Protein AF-A0A1J5SMS3-F1 (afdb_monomer_lite)

Secondary structure (DSSP, 8-state):
-----GGGSPP-------HHHHHHHHHHHTHHHHT---------S-----TTS------HHHHHHHT-HHHHHHHHHHHHHHHHHHHHHHHHHHS-HHHHHHHH---TTHHHHHHHHSPPPHHHHHH--HHHHHHHHHHHHHHHHHHHHT-

Organism: NCBI:txid410659

Sequence (151 aa):
MIHVYAQSLPDVKVRNSNYRLDSIQNRKDYGKYFDFKKPGIRLSPNPGYNPGGVTVGLDLDELINMFRFKRNRSLEALQKRLIQQEQDKYIDHRYSKQFVRKITKLQSPELENFMRIYRPSYELCQMFNDLELGYYIEKCYDQYQLDKAGK

Foldseek 3Di:
DDDDDPVPDDDDDDDDDDLVVVLVVLCVVCVVLLVDDQLDADQDPDQPDDPDDDDRRGDVVSVVSNVVVVVSVVSPVVNVVSVVVSLVSLLCVLVPLVLLCVQLVDDPPVSVVLCVVLRDGSVCSVPDDSVRVSVSSNVSSVVVVVVVVVD

Structure (mmCIF, N/CA/C/O backbone):
data_AF-A0A1J5SMS3-F1
#
_entry.id   AF-A0A1J5SMS3-F1
#
loop_
_atom_site.group_PDB
_atom_site.id
_atom_site.type_symbol
_atom_site.label_atom_id
_atom_site.label_alt_id
_atom_site.label_comp_id
_atom_site.label_asym_id
_atom_site.label_entity_id
_atom_site.label_seq_id
_atom_site.pdbx_PDB_ins_code
_atom_site.Cartn_x
_atom_site.Cartn_y
_atom_site.Cartn_z
_atom_site.occupancy
_atom_site.B_iso_or_equiv
_atom_site.auth_seq_id
_atom_site.auth_comp_id
_atom_site.auth_asym_id
_atom_site.auth_atom_id
_atom_site.pdbx_PDB_model_num
ATOM 1 N N . MET A 1 1 ? -12.074 -19.248 -40.224 1.00 47.91 1 MET A N 1
ATOM 2 C CA . MET A 1 1 ? -12.435 -18.906 -38.831 1.00 47.91 1 MET A CA 1
ATOM 3 C C . MET A 1 1 ? -12.117 -20.100 -37.949 1.00 47.91 1 MET A C 1
ATOM 5 O O . MET A 1 1 ? -12.566 -21.194 -38.268 1.00 47.91 1 MET A O 1
ATOM 9 N N . ILE A 1 2 ? -11.301 -19.919 -36.910 1.00 65.56 2 ILE A N 1
ATOM 10 C CA . ILE A 1 2 ? -10.968 -20.985 -35.955 1.00 65.56 2 ILE A CA 1
ATOM 11 C C . ILE A 1 2 ? -12.130 -21.077 -34.962 1.00 65.56 2 ILE A C 1
ATOM 13 O O . ILE A 1 2 ? -12.387 -20.122 -34.234 1.00 65.56 2 ILE A O 1
ATOM 17 N N . HIS A 1 3 ? -12.852 -22.196 -34.969 1.00 73.44 3 HIS A N 1
ATOM 18 C CA . HIS A 1 3 ? -13.902 -22.479 -33.992 1.00 73.44 3 HIS A CA 1
ATOM 19 C C . HIS A 1 3 ? -13.237 -23.096 -32.761 1.00 73.44 3 HIS A C 1
ATOM 21 O O . HIS A 1 3 ? -12.760 -24.227 -32.816 1.00 73.44 3 HIS A O 1
ATOM 27 N N . VAL A 1 4 ? -13.156 -22.336 -31.669 1.00 76.31 4 VAL A N 1
ATOM 28 C CA . VAL A 1 4 ? -12.704 -22.858 -30.375 1.00 76.31 4 VAL A CA 1
ATOM 29 C C . VAL A 1 4 ? -13.943 -23.329 -29.626 1.00 76.31 4 VAL A C 1
ATOM 31 O O . VAL A 1 4 ? -14.809 -22.527 -29.283 1.00 76.31 4 VAL A O 1
ATOM 34 N N . TYR A 1 5 ? -14.053 -24.637 -29.408 1.00 80.25 5 TYR A N 1
ATOM 35 C CA . TYR A 1 5 ? -15.145 -25.208 -28.631 1.00 80.25 5 TYR 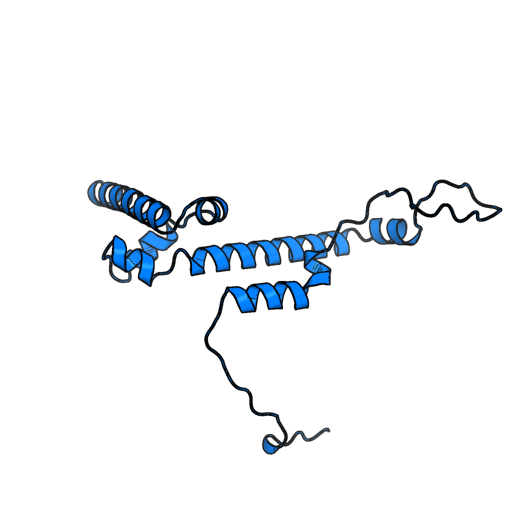A CA 1
ATOM 36 C C . TYR A 1 5 ? -14.904 -24.920 -27.148 1.00 80.25 5 TYR A C 1
ATOM 38 O O . TYR A 1 5 ? -13.831 -25.203 -26.626 1.00 80.25 5 TYR A O 1
ATOM 46 N N . ALA A 1 6 ? -15.902 -24.390 -26.438 1.00 71.75 6 ALA A N 1
ATOM 47 C CA . ALA A 1 6 ? -15.771 -24.083 -25.009 1.00 71.75 6 ALA A CA 1
ATOM 48 C C . ALA A 1 6 ? -15.367 -25.313 -24.166 1.00 71.75 6 ALA A C 1
ATOM 50 O O . ALA A 1 6 ? -14.694 -25.171 -23.154 1.00 71.75 6 ALA A O 1
ATOM 51 N N . GLN A 1 7 ? -15.720 -26.518 -24.627 1.00 77.56 7 GLN A N 1
ATOM 52 C CA . GLN A 1 7 ? -15.385 -27.794 -23.986 1.00 77.56 7 GLN A CA 1
ATOM 53 C C . GLN A 1 7 ? -13.911 -28.212 -24.140 1.00 77.56 7 GLN A C 1
ATOM 55 O O . GLN A 1 7 ? -13.470 -29.117 -23.441 1.00 77.56 7 GLN A O 1
ATOM 60 N N . SER A 1 8 ? -13.146 -27.586 -25.043 1.00 81.62 8 SER A N 1
ATOM 61 C CA . SER A 1 8 ? -11.715 -27.869 -25.229 1.00 81.62 8 SER A CA 1
ATOM 62 C C . SER A 1 8 ? -10.805 -26.902 -24.467 1.00 81.62 8 SER A C 1
ATOM 64 O O . SER A 1 8 ? -9.585 -26.967 -24.618 1.00 81.62 8 SER A O 1
ATOM 66 N N . LEU A 1 9 ? -11.372 -25.960 -23.709 1.00 83.50 9 LEU A N 1
ATOM 67 C CA . LEU A 1 9 ? -10.598 -25.041 -22.884 1.00 83.50 9 LEU A CA 1
ATOM 68 C C . LEU A 1 9 ? -10.216 -25.730 -21.565 1.00 83.50 9 LEU A C 1
ATOM 70 O O . LEU A 1 9 ? -11.043 -26.430 -20.984 1.00 83.50 9 LEU A O 1
ATOM 74 N N . PRO A 1 10 ? -8.978 -25.550 -21.077 1.00 85.19 10 PRO A N 1
ATOM 75 C CA . PRO A 1 10 ? -8.568 -26.109 -19.797 1.00 85.19 10 PRO A CA 1
ATOM 76 C C . PRO A 1 10 ? -9.340 -25.461 -18.640 1.00 85.19 10 PRO A C 1
ATOM 78 O O . PRO A 1 10 ? -9.589 -24.253 -18.649 1.00 85.19 10 PRO A O 1
ATOM 81 N N . ASP A 1 11 ? -9.657 -26.252 -17.613 1.00 84.81 11 ASP A N 1
ATOM 82 C CA . ASP A 1 11 ? -10.306 -25.755 -16.399 1.00 84.81 11 ASP A CA 1
ATOM 83 C C . ASP A 1 11 ? -9.442 -24.703 -15.690 1.00 84.81 11 ASP A C 1
ATOM 85 O O . ASP A 1 11 ? -8.278 -24.936 -15.346 1.00 84.81 11 ASP A O 1
ATOM 89 N N . VAL A 1 12 ? -10.041 -23.546 -15.402 1.00 83.50 12 VAL A N 1
ATOM 90 C CA . VAL A 1 12 ? -9.398 -22.463 -14.651 1.00 83.50 12 VAL A CA 1
ATOM 91 C C . VAL A 1 12 ? -9.767 -22.586 -13.175 1.00 83.50 12 VAL A C 1
ATOM 93 O O . VAL A 1 12 ? -10.909 -22.359 -12.782 1.00 83.50 12 VAL A O 1
ATOM 96 N N . LYS A 1 13 ? -8.788 -22.918 -12.328 1.00 84.50 13 LYS A N 1
ATOM 97 C CA . LYS A 1 13 ? -8.963 -22.948 -10.868 1.00 84.50 13 LYS A CA 1
ATOM 98 C C . LYS A 1 13 ? -8.531 -21.621 -10.252 1.00 84.50 13 LYS A C 1
ATOM 100 O O . LYS A 1 13 ? -7.349 -21.282 -10.271 1.00 84.50 13 LYS A O 1
ATOM 105 N N . VAL A 1 14 ? -9.476 -20.895 -9.658 1.00 83.12 14 VAL A N 1
ATOM 106 C CA . VAL A 1 14 ? -9.195 -19.667 -8.899 1.00 83.12 14 VAL A CA 1
ATOM 107 C C . VAL A 1 14 ? -8.686 -20.038 -7.503 1.00 83.12 14 VAL A C 1
ATOM 109 O O . VAL A 1 14 ? -9.271 -20.884 -6.827 1.00 83.12 14 VAL A O 1
ATOM 112 N N . ARG A 1 15 ? -7.578 -19.429 -7.068 1.00 81.88 15 ARG A N 1
ATOM 113 C CA . ARG A 1 15 ? -6.986 -19.627 -5.732 1.00 81.88 15 ARG A CA 1
ATOM 114 C C . ARG A 1 15 ? -7.160 -18.360 -4.893 1.00 81.88 15 ARG A C 1
ATOM 116 O O . ARG A 1 15 ? -7.375 -17.283 -5.439 1.00 81.88 15 ARG A O 1
ATOM 123 N N . ASN A 1 16 ? -7.062 -18.493 -3.569 1.00 84.25 16 ASN A N 1
ATOM 124 C CA . ASN A 1 16 ? -7.108 -17.340 -2.669 1.00 84.25 16 ASN A CA 1
ATOM 125 C C . ASN A 1 16 ? -5.896 -16.419 -2.903 1.00 84.25 16 ASN A C 1
ATOM 127 O O . ASN A 1 16 ? -4.799 -16.909 -3.17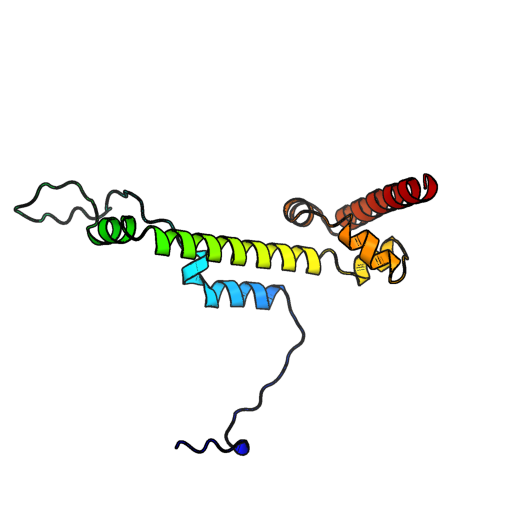8 1.00 84.25 16 ASN A O 1
ATOM 131 N N . SER A 1 17 ? -6.090 -15.106 -2.772 1.00 79.81 17 SER A N 1
ATOM 132 C CA . SER A 1 17 ? -5.041 -14.112 -3.013 1.00 79.81 17 SER A CA 1
ATOM 133 C C . SER A 1 17 ? -3.916 -14.258 -1.989 1.00 79.81 17 SER A C 1
ATOM 135 O O . SER A 1 17 ? -4.163 -14.170 -0.783 1.00 79.81 17 SER A O 1
ATOM 137 N N . ASN A 1 18 ? -2.681 -14.450 -2.450 1.00 89.81 18 ASN A N 1
ATOM 138 C CA . ASN A 1 18 ? -1.506 -14.478 -1.588 1.00 89.81 18 ASN A CA 1
ATOM 139 C C . ASN A 1 18 ? -0.515 -13.425 -2.069 1.00 89.81 18 ASN A C 1
ATOM 141 O O . ASN A 1 18 ? 0.216 -13.645 -3.032 1.00 89.81 18 ASN A O 1
ATOM 145 N N . TYR A 1 19 ? -0.454 -12.315 -1.329 1.00 88.38 19 TYR A N 1
ATOM 146 C CA . TYR A 1 19 ? 0.414 -11.181 -1.635 1.00 88.38 19 TYR A CA 1
ATOM 147 C C . TYR A 1 19 ? 1.858 -11.599 -1.959 1.00 88.38 19 TYR A C 1
ATOM 149 O O . TYR A 1 19 ? 2.431 -11.105 -2.925 1.00 88.38 19 TYR A O 1
ATOM 157 N N . ARG A 1 20 ? 2.440 -12.527 -1.183 1.00 91.06 20 ARG A N 1
ATOM 158 C CA . ARG A 1 20 ? 3.837 -12.953 -1.363 1.00 91.06 20 ARG A CA 1
ATOM 159 C C . ARG A 1 20 ? 4.053 -13.728 -2.657 1.00 91.06 20 ARG A C 1
ATOM 161 O O . ARG A 1 20 ? 5.060 -13.530 -3.325 1.00 91.06 20 ARG A O 1
ATOM 168 N N . LEU A 1 21 ? 3.142 -14.639 -2.993 1.00 92.62 21 LEU A N 1
ATOM 169 C CA . LEU A 1 21 ? 3.258 -15.415 -4.229 1.00 92.62 21 LEU A CA 1
ATOM 170 C C . LEU A 1 21 ? 3.022 -14.520 -5.444 1.00 92.62 21 LEU A C 1
ATOM 172 O O . LEU A 1 21 ? 3.786 -14.588 -6.405 1.00 92.62 21 LEU A O 1
ATOM 176 N N . ASP A 1 22 ? 2.031 -13.636 -5.357 1.00 90.88 22 ASP A N 1
ATOM 177 C CA . ASP A 1 22 ? 1.693 -12.704 -6.427 1.00 90.88 22 ASP A CA 1
ATOM 178 C C . ASP A 1 22 ? 2.827 -11.702 -6.675 1.00 90.88 22 ASP A C 1
ATOM 180 O O . ASP A 1 22 ? 3.130 -11.400 -7.828 1.00 90.88 22 ASP A O 1
ATOM 184 N N . SER A 1 23 ? 3.497 -11.208 -5.626 1.00 92.38 23 SER A N 1
ATOM 185 C CA . SER A 1 23 ? 4.638 -10.299 -5.784 1.00 92.38 23 SER A CA 1
ATOM 186 C C . SER A 1 23 ? 5.838 -10.997 -6.425 1.00 92.38 23 SER A C 1
ATOM 188 O O . SER A 1 23 ? 6.417 -10.464 -7.371 1.00 92.38 23 SER A O 1
ATOM 190 N N . ILE A 1 24 ? 6.168 -12.221 -5.992 1.00 94.06 24 ILE A N 1
ATOM 191 C CA . ILE A 1 24 ? 7.243 -13.025 -6.595 1.00 94.06 24 ILE A CA 1
ATOM 192 C C . ILE A 1 24 ? 6.937 -13.317 -8.067 1.00 94.06 24 ILE A C 1
ATOM 194 O O . ILE A 1 24 ? 7.822 -13.191 -8.914 1.00 94.06 24 ILE A O 1
ATOM 198 N N . GLN A 1 25 ? 5.700 -13.699 -8.382 1.00 93.44 25 GLN A N 1
ATOM 199 C CA . GLN A 1 25 ? 5.286 -13.980 -9.752 1.00 93.44 25 GLN A CA 1
ATOM 200 C C . GLN A 1 25 ? 5.364 -12.716 -10.618 1.00 93.44 25 GLN A C 1
ATOM 202 O O . GLN A 1 25 ? 5.976 -12.745 -11.680 1.00 93.44 25 GLN A O 1
ATOM 207 N N . ASN A 1 26 ? 4.878 -11.577 -10.116 1.00 93.69 26 ASN A N 1
ATOM 208 C CA . ASN A 1 26 ? 4.962 -10.284 -10.798 1.00 93.69 26 ASN A CA 1
ATOM 209 C C . ASN A 1 26 ? 6.417 -9.878 -11.089 1.00 93.69 26 ASN A C 1
ATOM 211 O O . ASN A 1 26 ? 6.740 -9.418 -12.183 1.00 93.69 26 ASN A O 1
ATOM 215 N N . ARG A 1 27 ? 7.325 -10.090 -10.131 1.00 93.88 27 ARG A N 1
ATOM 216 C CA . ARG A 1 27 ? 8.763 -9.842 -10.310 1.00 93.88 27 ARG A CA 1
ATOM 217 C C . ARG A 1 27 ? 9.374 -10.733 -11.396 1.00 93.88 27 ARG A C 1
ATOM 219 O O . ARG A 1 27 ? 10.218 -10.252 -12.144 1.00 93.88 27 ARG A O 1
ATOM 226 N N . LYS A 1 28 ? 8.934 -11.990 -11.518 1.00 94.44 28 LYS A N 1
ATOM 227 C CA . LYS A 1 28 ? 9.370 -12.909 -12.585 1.00 94.44 28 LYS A CA 1
ATOM 228 C C . LYS A 1 28 ? 8.811 -12.504 -13.949 1.00 94.44 28 LYS A C 1
ATOM 230 O O . LYS A 1 28 ? 9.578 -12.341 -14.893 1.00 94.44 28 LYS A O 1
ATOM 235 N N . ASP A 1 29 ? 7.502 -12.288 -14.036 1.00 92.88 29 ASP A N 1
ATOM 236 C CA . ASP A 1 29 ? 6.802 -12.000 -15.293 1.00 92.88 29 ASP A CA 1
ATOM 237 C C . ASP A 1 29 ? 7.254 -10.669 -15.905 1.00 92.88 29 ASP A C 1
ATOM 239 O O . ASP A 1 29 ? 7.457 -10.556 -17.115 1.00 92.88 29 ASP A O 1
ATOM 243 N N . TYR A 1 30 ? 7.481 -9.660 -15.059 1.00 91.69 30 TYR A N 1
ATOM 244 C CA . TYR A 1 30 ? 7.924 -8.331 -15.475 1.00 91.69 30 TYR A CA 1
ATOM 245 C C . TYR A 1 30 ? 9.414 -8.082 -15.214 1.00 91.69 30 TYR A C 1
ATOM 247 O O . TYR A 1 30 ? 9.832 -6.921 -15.202 1.00 91.69 30 TYR A O 1
ATOM 255 N N . GLY A 1 31 ? 10.230 -9.132 -15.051 1.00 91.81 31 GLY A N 1
ATOM 256 C CA . GLY A 1 31 ? 11.662 -9.018 -14.730 1.00 91.81 31 GLY A CA 1
ATOM 257 C C . GLY A 1 31 ? 12.409 -8.056 -15.657 1.00 91.81 31 GLY A C 1
ATOM 258 O O . GLY A 1 31 ? 13.105 -7.157 -15.202 1.00 91.81 31 GLY A O 1
ATOM 259 N N . LYS A 1 32 ? 12.117 -8.104 -16.965 1.00 88.69 32 LYS A N 1
ATOM 260 C CA . LYS A 1 32 ? 12.657 -7.168 -17.972 1.00 88.69 32 LYS A CA 1
ATOM 261 C C . LYS A 1 32 ? 12.461 -5.684 -17.624 1.00 88.69 32 LYS A C 1
ATOM 263 O O . LYS A 1 32 ? 13.291 -4.854 -17.988 1.00 88.69 32 LYS A O 1
ATOM 268 N N . TYR A 1 33 ? 11.337 -5.337 -17.006 1.00 89.62 33 TYR A N 1
ATOM 269 C CA . TYR A 1 33 ? 10.997 -3.961 -16.645 1.00 89.62 33 TYR A CA 1
ATOM 270 C C . TYR A 1 33 ? 11.488 -3.608 -15.243 1.00 89.62 33 TYR A C 1
ATOM 272 O O . TYR A 1 33 ? 11.910 -2.477 -15.019 1.00 89.62 33 TYR A O 1
ATOM 280 N N . PHE A 1 34 ? 11.466 -4.565 -14.315 1.00 88.75 34 PHE A N 1
ATOM 281 C CA . PHE A 1 34 ? 12.018 -4.383 -12.974 1.00 88.75 34 PHE A CA 1
ATOM 282 C C . PHE A 1 34 ? 13.534 -4.187 -12.999 1.00 88.75 34 PHE A C 1
ATOM 284 O O . PHE A 1 34 ? 14.030 -3.273 -12.345 1.00 88.75 34 PHE A O 1
ATOM 291 N N . ASP A 1 35 ? 14.239 -4.965 -13.815 1.00 87.38 35 ASP A N 1
ATOM 292 C CA . ASP A 1 35 ? 15.696 -4.917 -13.961 1.00 87.38 35 ASP A CA 1
ATOM 293 C C . ASP A 1 35 ? 16.152 -3.897 -15.011 1.00 87.38 35 ASP A C 1
ATOM 295 O O . ASP A 1 35 ? 17.339 -3.809 -15.337 1.00 87.38 35 ASP A O 1
ATOM 299 N N . PHE A 1 36 ? 15.219 -3.104 -15.551 1.00 86.62 36 PHE A N 1
ATOM 300 C CA . PHE A 1 36 ? 15.540 -2.067 -16.516 1.00 86.62 36 PHE A CA 1
ATOM 301 C C . PHE A 1 36 ? 16.517 -1.058 -15.902 1.00 86.62 36 PHE A C 1
ATOM 303 O O . PHE A 1 36 ? 16.230 -0.397 -14.901 1.00 86.62 36 PHE A O 1
ATOM 310 N N . LYS A 1 37 ? 17.677 -0.910 -16.540 1.00 80.44 37 LYS A N 1
ATOM 311 C CA . LYS A 1 37 ? 18.661 0.127 -16.239 1.00 80.44 37 LYS A CA 1
ATOM 312 C C . LYS A 1 37 ? 18.746 1.049 -17.440 1.00 80.44 37 LYS A C 1
ATOM 314 O O . LYS A 1 37 ? 18.766 0.589 -18.580 1.00 80.44 37 LYS A O 1
ATOM 319 N N . LYS A 1 38 ? 18.785 2.356 -17.180 1.00 75.38 38 LYS A N 1
ATOM 320 C CA . LYS A 1 38 ? 18.941 3.343 -18.249 1.00 75.38 38 LYS A CA 1
ATOM 321 C C . LYS A 1 38 ? 20.237 3.048 -19.014 1.00 75.38 38 LYS A C 1
ATOM 323 O O . LYS A 1 38 ? 21.260 2.851 -18.350 1.00 75.38 38 LYS A O 1
ATOM 328 N N . PRO A 1 39 ? 20.214 3.042 -20.360 1.00 70.75 39 PRO A N 1
ATOM 329 C CA . PRO A 1 39 ? 21.447 3.003 -21.128 1.00 70.75 39 PRO A CA 1
ATOM 330 C C . PRO A 1 39 ? 22.251 4.255 -20.769 1.00 70.75 39 PRO A C 1
ATOM 332 O O . PRO A 1 39 ? 21.720 5.367 -20.761 1.00 70.75 39 PRO A O 1
ATOM 335 N N . GLY A 1 40 ? 23.503 4.055 -20.389 1.00 67.19 40 GLY A N 1
ATOM 336 C CA . GLY A 1 40 ? 24.438 5.109 -20.023 1.00 67.19 40 GLY A CA 1
ATOM 337 C C . GLY A 1 40 ? 25.814 4.737 -20.542 1.00 67.19 40 GLY A C 1
ATOM 338 O O . GLY A 1 40 ? 26.027 3.600 -20.938 1.00 67.19 40 GLY A O 1
ATOM 339 N N . ILE A 1 41 ? 26.745 5.685 -20.538 1.00 61.44 41 ILE A N 1
ATOM 340 C CA . ILE A 1 41 ? 28.110 5.432 -21.001 1.00 61.44 41 ILE A CA 1
ATOM 341 C C . ILE A 1 41 ? 28.781 4.472 -20.010 1.00 61.44 41 ILE A C 1
ATOM 343 O O . ILE A 1 41 ? 29.164 4.874 -18.910 1.00 61.44 41 ILE A O 1
ATOM 347 N N . ARG A 1 42 ? 28.881 3.192 -20.371 1.00 59.50 42 ARG A N 1
ATOM 348 C CA . ARG A 1 42 ? 29.643 2.181 -19.634 1.00 59.50 42 ARG A CA 1
ATOM 349 C C . ARG A 1 42 ? 30.876 1.816 -20.450 1.00 59.50 42 ARG A C 1
ATOM 351 O O . ARG A 1 42 ? 30.796 1.651 -21.660 1.00 59.50 42 ARG A O 1
ATOM 358 N N . LEU A 1 43 ? 32.022 1.701 -19.783 1.00 56.53 43 LEU A N 1
ATOM 359 C CA . LEU A 1 43 ? 33.218 1.132 -20.397 1.00 56.53 43 LEU A CA 1
ATOM 360 C C . LEU A 1 43 ? 32.998 -0.381 -20.503 1.00 56.53 43 LEU A C 1
ATOM 362 O O . LEU A 1 43 ? 32.785 -1.040 -19.483 1.00 56.53 43 LEU A O 1
ATOM 366 N N . SER A 1 44 ? 32.996 -0.918 -21.724 1.00 53.81 44 SER A N 1
ATOM 367 C CA . SER A 1 44 ? 32.878 -2.364 -21.940 1.00 53.81 44 SER A CA 1
ATOM 368 C C . SER A 1 44 ? 34.005 -3.113 -21.207 1.00 53.81 44 SER A C 1
ATOM 370 O O . SER A 1 44 ? 35.171 -2.738 -21.356 1.00 53.81 44 SER A O 1
ATOM 372 N N . PRO A 1 45 ? 33.707 -4.188 -20.450 1.00 53.97 45 PRO A N 1
ATOM 373 C CA . PRO A 1 45 ? 34.730 -5.011 -19.810 1.00 53.97 45 PRO A CA 1
ATOM 374 C C . PRO A 1 45 ? 35.482 -5.919 -20.797 1.00 53.97 45 PRO A C 1
ATOM 376 O O . PRO A 1 45 ? 36.432 -6.580 -20.389 1.00 53.97 45 PRO A O 1
ATOM 379 N N . ASN A 1 46 ? 35.089 -5.958 -22.078 1.00 52.00 46 ASN A N 1
ATOM 380 C CA . ASN A 1 46 ? 35.774 -6.739 -23.103 1.00 52.00 46 ASN A CA 1
ATOM 381 C C . ASN A 1 46 ? 36.399 -5.814 -24.165 1.00 52.00 46 ASN A C 1
ATOM 383 O O . ASN A 1 46 ? 35.693 -5.378 -25.081 1.00 52.00 46 ASN A O 1
ATOM 387 N N . PRO A 1 47 ? 37.706 -5.500 -24.077 1.00 48.34 47 PRO A N 1
ATOM 388 C CA . PRO A 1 47 ? 38.416 -4.751 -25.103 1.00 48.34 47 PRO A CA 1
ATOM 389 C C . PRO A 1 47 ? 38.738 -5.689 -26.277 1.00 48.34 47 PRO A C 1
ATOM 391 O O . PRO A 1 47 ? 39.877 -6.098 -26.485 1.00 48.34 47 PRO A O 1
ATOM 394 N N . GLY A 1 48 ? 37.713 -6.074 -27.037 1.00 50.03 48 GLY A N 1
ATOM 395 C CA . GLY A 1 48 ? 37.893 -6.747 -28.319 1.00 50.03 48 GLY A CA 1
ATOM 396 C C . GLY A 1 48 ? 38.515 -5.772 -29.316 1.00 50.03 48 GLY A C 1
ATOM 397 O O . GLY A 1 48 ? 37.870 -4.817 -29.742 1.00 50.03 48 GLY A O 1
ATOM 398 N N . TYR A 1 49 ? 39.787 -5.988 -29.636 1.00 45.81 49 TYR A N 1
ATOM 399 C CA . TYR A 1 49 ? 40.585 -5.187 -30.560 1.00 45.81 49 TYR A CA 1
ATOM 400 C C . TYR A 1 49 ? 39.996 -5.251 -31.982 1.00 45.81 49 TYR A C 1
ATOM 402 O O . TYR A 1 49 ? 40.104 -6.279 -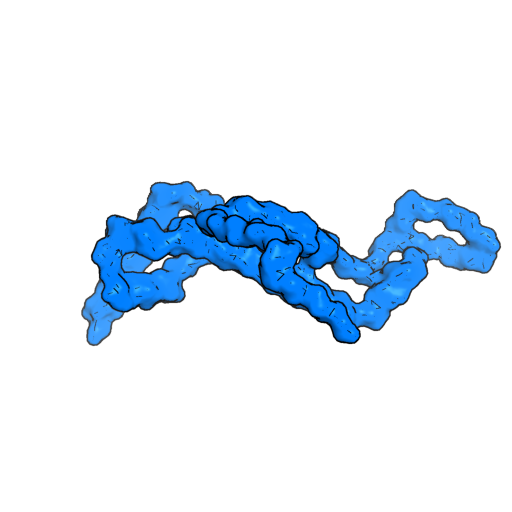32.646 1.00 45.81 49 TYR A O 1
ATOM 410 N N . ASN A 1 50 ? 39.391 -4.161 -32.463 1.00 50.00 50 ASN A N 1
ATOM 411 C CA . ASN A 1 50 ? 39.039 -3.987 -33.877 1.00 50.00 50 ASN A CA 1
ATOM 412 C C . ASN A 1 50 ? 40.112 -3.106 -34.546 1.00 50.00 50 ASN A C 1
ATOM 414 O O . ASN A 1 50 ? 40.205 -1.920 -34.214 1.00 50.00 50 ASN A O 1
ATOM 418 N N . PRO A 1 51 ? 40.933 -3.633 -35.474 1.00 43.72 51 PRO A N 1
ATOM 419 C CA . PRO A 1 51 ? 41.957 -2.843 -36.145 1.00 43.72 51 PRO A CA 1
ATOM 420 C C . PRO A 1 51 ? 41.291 -1.919 -37.176 1.00 43.72 51 PRO A C 1
ATOM 422 O O . PRO A 1 51 ? 40.817 -2.379 -38.211 1.00 43.72 51 PRO A O 1
ATOM 425 N N . GLY A 1 52 ? 41.232 -0.614 -36.885 1.00 49.59 52 GLY A N 1
ATOM 426 C CA . GLY A 1 52 ? 40.795 0.409 -37.850 1.00 49.59 52 GLY A CA 1
ATOM 427 C C . GLY A 1 52 ? 39.846 1.500 -37.338 1.00 49.59 52 GLY A C 1
ATOM 428 O O . GLY A 1 52 ? 39.479 2.372 -38.118 1.00 49.59 52 GLY A O 1
ATOM 429 N N . GLY A 1 53 ? 39.455 1.503 -36.059 1.00 49.38 53 GLY A N 1
ATOM 430 C CA . GLY A 1 53 ? 38.574 2.533 -35.493 1.00 49.38 53 GLY A CA 1
ATOM 431 C C . GLY A 1 53 ? 38.991 2.927 -34.081 1.00 49.38 53 GLY A C 1
ATOM 432 O O . GLY A 1 53 ? 39.395 2.077 -33.297 1.00 49.38 53 GLY A O 1
ATOM 433 N N . VAL A 1 54 ? 38.917 4.224 -33.771 1.00 43.47 54 VAL A N 1
ATOM 434 C CA . VAL A 1 54 ? 39.312 4.833 -32.489 1.00 43.47 54 VAL A CA 1
ATOM 435 C C . VAL A 1 54 ? 38.666 4.087 -31.313 1.00 43.47 54 VAL A C 1
ATOM 437 O O . VAL A 1 54 ? 37.460 4.157 -31.087 1.00 43.47 54 VAL A O 1
ATOM 440 N N . THR A 1 55 ? 39.492 3.354 -30.569 1.00 49.34 55 THR A N 1
ATOM 441 C CA . THR A 1 55 ? 39.118 2.510 -29.434 1.00 49.34 55 THR A CA 1
ATOM 442 C C . THR A 1 55 ? 38.907 3.343 -28.171 1.00 49.34 55 THR A C 1
ATOM 444 O O . THR A 1 55 ? 39.821 3.534 -27.371 1.00 49.34 55 THR A O 1
ATOM 447 N N . VAL A 1 56 ? 37.676 3.797 -27.958 1.00 48.84 56 VAL A N 1
ATOM 448 C CA . VAL A 1 56 ? 37.116 4.019 -26.618 1.00 48.84 56 VAL A CA 1
ATOM 449 C C . VAL A 1 56 ? 35.887 3.125 -26.521 1.00 48.84 56 VAL A C 1
ATOM 451 O O . VAL A 1 56 ? 35.018 3.201 -27.381 1.00 48.84 56 VAL A O 1
ATOM 454 N N . GLY A 1 57 ? 35.870 2.208 -25.550 1.00 51.06 57 GLY A N 1
ATOM 455 C CA . GLY A 1 57 ? 34.928 1.086 -25.438 1.00 51.06 57 GLY A CA 1
ATOM 456 C C . GLY A 1 57 ? 33.476 1.488 -25.174 1.00 51.06 57 GLY A C 1
ATOM 457 O O . GLY A 1 57 ? 32.950 1.194 -24.104 1.00 51.06 57 GLY A O 1
ATOM 458 N N . LEU A 1 58 ? 32.857 2.154 -26.147 1.00 54.34 58 LEU A N 1
ATOM 459 C CA . LEU A 1 58 ? 31.448 2.505 -26.203 1.00 54.34 58 LEU A CA 1
ATOM 460 C C . LEU A 1 58 ? 30.733 1.448 -27.044 1.00 54.34 58 LEU A C 1
ATOM 462 O O . LEU A 1 58 ? 31.021 1.296 -28.231 1.00 54.34 58 LEU A O 1
ATOM 466 N N . ASP A 1 59 ? 29.814 0.712 -26.429 1.00 59.78 59 ASP A N 1
ATOM 467 C CA . ASP A 1 59 ? 28.953 -0.219 -27.150 1.00 59.78 59 ASP A CA 1
ATOM 468 C C . ASP A 1 59 ? 28.014 0.575 -28.084 1.00 59.78 59 ASP A C 1
ATOM 470 O O . ASP A 1 59 ? 27.256 1.446 -27.642 1.00 59.78 59 ASP A O 1
ATOM 474 N N . LEU A 1 60 ? 28.095 0.324 -29.396 1.00 61.16 60 LEU A N 1
ATOM 475 C CA . LEU A 1 60 ? 27.306 1.036 -30.412 1.00 61.16 60 LEU A CA 1
ATOM 476 C C . LEU A 1 60 ? 25.799 0.835 -30.191 1.00 61.16 60 LEU A C 1
ATOM 478 O O . LEU A 1 60 ? 25.011 1.754 -30.430 1.00 61.16 60 LEU A O 1
ATOM 482 N N . ASP A 1 61 ? 25.400 -0.322 -29.660 1.00 64.56 61 ASP A N 1
ATOM 483 C CA . ASP A 1 61 ? 24.007 -0.614 -29.333 1.00 64.56 61 ASP A CA 1
ATOM 484 C C . ASP A 1 61 ? 23.511 0.196 -28.123 1.00 64.56 61 ASP A C 1
ATOM 486 O O . ASP A 1 61 ? 22.359 0.650 -28.104 1.00 64.56 61 ASP A O 1
ATOM 490 N N . GLU A 1 62 ? 24.362 0.459 -27.124 1.00 66.06 62 GLU A N 1
ATOM 491 C CA . GLU A 1 62 ? 24.029 1.354 -26.006 1.00 66.06 62 GLU A CA 1
ATOM 492 C C . GLU A 1 62 ? 23.898 2.806 -26.474 1.00 66.06 62 GLU A C 1
ATOM 494 O O . GLU A 1 62 ? 22.953 3.493 -26.073 1.00 66.06 62 GLU A O 1
ATOM 499 N N . LEU A 1 63 ? 24.772 3.256 -27.380 1.00 63.03 63 LEU A N 1
ATOM 500 C CA . LEU A 1 63 ? 24.679 4.585 -27.989 1.00 63.03 63 LEU A CA 1
ATOM 501 C C . LEU A 1 63 ? 23.376 4.753 -28.784 1.00 63.03 63 LEU A C 1
ATOM 503 O O . LEU A 1 63 ? 22.668 5.743 -28.599 1.00 63.03 63 LEU A O 1
ATOM 507 N N . ILE A 1 64 ? 22.990 3.776 -29.609 1.00 66.69 64 ILE A N 1
ATOM 508 C CA . ILE A 1 64 ? 21.719 3.811 -30.354 1.00 66.69 64 ILE A CA 1
ATOM 509 C C . ILE A 1 64 ? 20.520 3.840 -29.395 1.00 66.69 64 ILE A C 1
ATOM 511 O O . ILE A 1 64 ? 19.556 4.584 -29.607 1.00 66.69 64 ILE A O 1
ATOM 515 N N . ASN A 1 65 ? 20.562 3.056 -28.316 1.00 68.94 65 ASN A N 1
ATOM 516 C CA . ASN A 1 65 ? 19.502 3.050 -27.310 1.00 68.94 65 ASN A CA 1
ATOM 517 C C . ASN A 1 65 ? 19.470 4.333 -26.464 1.00 68.94 65 ASN A C 1
ATOM 519 O O . ASN A 1 65 ? 18.392 4.712 -26.000 1.00 68.94 65 ASN A O 1
ATOM 523 N N . MET A 1 66 ? 20.587 5.049 -26.317 1.00 67.00 66 MET A N 1
ATOM 524 C CA . MET A 1 66 ? 20.644 6.359 -25.659 1.00 67.00 66 MET A CA 1
ATOM 525 C C . MET A 1 66 ? 19.804 7.400 -26.411 1.00 67.00 66 MET A C 1
ATOM 527 O O . MET A 1 66 ? 19.044 8.138 -25.786 1.00 67.00 66 MET A O 1
ATOM 531 N N . PHE A 1 67 ? 19.826 7.385 -27.748 1.00 71.75 67 PHE A N 1
ATOM 532 C CA . PHE A 1 67 ? 19.017 8.294 -28.571 1.00 71.75 67 PHE A CA 1
ATOM 533 C C . PHE A 1 67 ? 17.516 7.951 -28.589 1.00 71.75 67 PHE A C 1
ATOM 535 O O . PHE A 1 67 ? 16.688 8.749 -29.037 1.00 71.75 67 PHE A O 1
ATOM 542 N N . ARG A 1 68 ? 17.108 6.801 -28.033 1.00 79.88 68 ARG A N 1
ATOM 543 C CA . ARG A 1 68 ? 15.695 6.399 -27.886 1.00 79.88 68 ARG A CA 1
ATOM 544 C C . ARG A 1 68 ? 15.054 6.972 -26.614 1.00 79.88 68 ARG A C 1
ATOM 546 O O . ARG A 1 68 ? 14.370 6.265 -25.869 1.00 79.88 68 ARG A O 1
ATOM 553 N N . PHE A 1 69 ? 15.199 8.278 -26.392 1.00 80.69 69 PHE A N 1
ATOM 554 C CA . PHE A 1 69 ? 14.765 8.976 -25.172 1.00 80.69 69 PHE A CA 1
ATOM 555 C C . PHE A 1 69 ? 13.301 8.717 -24.779 1.00 80.69 69 PHE A C 1
ATOM 557 O O . PHE A 1 69 ? 13.003 8.461 -23.611 1.00 80.69 69 PHE A O 1
ATOM 564 N N . LYS A 1 70 ? 12.373 8.731 -25.749 1.00 84.94 70 LYS A N 1
ATOM 565 C CA . LYS A 1 70 ? 10.937 8.492 -25.494 1.00 84.94 70 LYS A CA 1
ATOM 566 C C . LYS A 1 70 ? 10.671 7.087 -24.944 1.00 84.94 70 LYS A C 1
ATOM 568 O O . LYS A 1 70 ? 9.893 6.931 -24.005 1.00 84.94 70 LYS A O 1
ATOM 573 N N . ARG A 1 71 ? 11.337 6.073 -25.504 1.00 85.69 71 ARG A N 1
ATOM 574 C CA . ARG A 1 71 ? 11.194 4.676 -25.077 1.00 85.69 71 ARG A CA 1
ATOM 575 C C . ARG A 1 71 ? 11.772 4.481 -23.680 1.00 85.69 71 ARG A C 1
ATOM 577 O O . ARG A 1 71 ? 11.090 3.916 -22.833 1.00 85.69 71 ARG A O 1
ATOM 584 N N . ASN A 1 72 ? 12.973 4.997 -23.427 1.00 86.12 72 ASN A N 1
ATOM 585 C CA . ASN A 1 72 ? 13.625 4.879 -22.120 1.00 86.12 72 ASN A CA 1
ATOM 586 C C . ASN A 1 72 ? 12.777 5.541 -21.027 1.00 86.12 72 ASN A C 1
ATOM 588 O O . ASN A 1 72 ? 12.476 4.908 -20.022 1.00 86.12 72 ASN A O 1
ATOM 592 N N . ARG A 1 73 ? 12.261 6.752 -21.279 1.00 88.31 73 ARG A N 1
ATOM 593 C CA . ARG A 1 73 ? 11.339 7.436 -20.359 1.00 88.31 73 ARG A CA 1
ATOM 594 C C . ARG A 1 73 ? 10.078 6.615 -20.070 1.00 88.31 73 ARG A C 1
ATOM 596 O O . ARG A 1 73 ? 9.627 6.574 -18.929 1.00 88.31 73 ARG A O 1
ATOM 603 N N . SER A 1 74 ? 9.507 5.963 -21.083 1.00 89.62 74 SER A N 1
ATOM 604 C CA . SER A 1 74 ? 8.333 5.101 -20.904 1.00 89.62 74 SER A CA 1
ATOM 605 C C . SER A 1 74 ? 8.645 3.858 -20.065 1.00 89.62 74 SER A C 1
ATOM 607 O O . SER A 1 74 ? 7.829 3.474 -19.230 1.00 89.62 74 SER A O 1
ATOM 609 N N . LEU A 1 75 ? 9.805 3.232 -20.279 1.00 90.25 75 LEU A N 1
ATOM 610 C CA . LEU A 1 75 ? 10.240 2.056 -19.522 1.00 90.25 75 LEU A CA 1
ATOM 611 C C . LEU A 1 75 ? 10.505 2.402 -18.054 1.00 90.25 75 LEU A C 1
ATOM 613 O O . LEU A 1 75 ? 10.045 1.688 -17.170 1.00 90.25 75 LEU A O 1
ATOM 617 N N . GLU A 1 76 ? 11.143 3.540 -17.786 1.00 91.06 76 GLU A N 1
ATOM 618 C CA . GLU A 1 76 ? 11.328 4.048 -16.421 1.00 91.06 76 GLU A CA 1
ATOM 619 C C . GLU A 1 76 ? 10.001 4.344 -15.724 1.00 91.06 76 GLU A C 1
ATOM 621 O O . GLU A 1 76 ? 9.827 4.031 -14.548 1.00 91.06 76 GLU A O 1
ATOM 626 N N . ALA A 1 77 ? 9.052 4.964 -16.430 1.00 93.19 77 ALA A N 1
ATOM 627 C CA . ALA A 1 77 ? 7.735 5.244 -15.872 1.00 93.19 77 ALA A CA 1
ATOM 628 C C . ALA A 1 77 ? 6.997 3.945 -15.518 1.00 93.19 77 ALA A C 1
ATOM 630 O O . ALA A 1 77 ? 6.361 3.869 -14.468 1.00 93.19 77 ALA A O 1
ATOM 631 N N . LEU A 1 78 ? 7.112 2.916 -16.364 1.00 93.56 78 LEU A N 1
ATOM 632 C CA . LEU A 1 78 ? 6.549 1.598 -16.093 1.00 93.56 78 LEU A CA 1
ATOM 633 C C . LEU A 1 78 ? 7.223 0.935 -14.886 1.00 93.56 78 LEU A C 1
ATOM 635 O O . LEU A 1 78 ? 6.521 0.475 -13.993 1.00 93.56 78 LEU A O 1
ATOM 639 N N . GLN A 1 79 ? 8.555 0.945 -14.817 1.00 93.38 79 GLN A N 1
ATOM 640 C CA . GLN A 1 79 ? 9.308 0.414 -13.679 1.00 93.38 79 GLN A CA 1
ATOM 641 C C . GLN A 1 79 ? 8.878 1.082 -12.366 1.00 93.38 79 GLN A C 1
ATOM 643 O O . GLN A 1 79 ? 8.554 0.394 -11.401 1.00 93.38 79 GLN A O 1
ATOM 648 N N . LYS A 1 80 ? 8.800 2.419 -12.340 1.00 95.25 80 LYS A N 1
ATOM 649 C CA . LYS A 1 80 ? 8.337 3.173 -11.164 1.00 95.25 80 LYS A CA 1
ATOM 650 C C . LYS A 1 80 ? 6.921 2.784 -10.753 1.00 95.25 80 LYS A C 1
ATOM 652 O O . LYS A 1 80 ? 6.679 2.561 -9.573 1.00 95.25 80 LYS A O 1
ATOM 657 N N . ARG A 1 81 ? 6.002 2.662 -11.717 1.00 95.06 81 ARG A N 1
ATOM 658 C CA . ARG A 1 81 ? 4.624 2.218 -11.450 1.00 95.06 81 ARG A CA 1
ATOM 659 C C . ARG A 1 81 ? 4.578 0.804 -10.879 1.00 95.06 81 ARG A C 1
ATOM 661 O O . ARG A 1 81 ? 3.837 0.577 -9.934 1.00 95.06 81 ARG A O 1
ATOM 668 N N . LEU A 1 82 ? 5.361 -0.125 -11.423 1.00 95.12 82 LEU A N 1
ATOM 669 C CA . LEU A 1 82 ? 5.417 -1.506 -10.939 1.00 95.12 82 LEU A CA 1
ATOM 670 C C . LEU A 1 82 ? 5.943 -1.584 -9.500 1.00 95.12 82 LEU A C 1
ATOM 672 O O . LEU A 1 82 ? 5.369 -2.293 -8.678 1.00 95.12 82 LEU A O 1
ATOM 676 N N . ILE A 1 83 ? 6.993 -0.820 -9.183 1.00 95.25 83 ILE A N 1
ATOM 677 C CA . ILE A 1 83 ? 7.531 -0.717 -7.819 1.00 95.25 83 ILE A CA 1
ATOM 678 C C . ILE A 1 83 ? 6.480 -0.122 -6.880 1.00 95.25 83 ILE A C 1
ATOM 680 O O . ILE A 1 83 ? 6.224 -0.682 -5.819 1.00 95.25 83 ILE A O 1
ATOM 684 N N . GLN A 1 84 ? 5.833 0.972 -7.283 1.00 95.94 84 GLN A N 1
ATOM 685 C CA . GLN A 1 84 ? 4.789 1.607 -6.483 1.00 95.94 84 GLN A CA 1
ATOM 686 C C . GLN A 1 84 ? 3.624 0.647 -6.208 1.00 95.94 84 GLN A C 1
ATOM 688 O O . GLN A 1 84 ? 3.191 0.526 -5.070 1.00 95.94 84 GLN A O 1
ATOM 693 N N . GLN A 1 85 ? 3.162 -0.095 -7.216 1.00 95.12 85 GLN A N 1
ATOM 694 C CA . GLN A 1 85 ? 2.096 -1.085 -7.050 1.00 95.12 85 GLN A CA 1
ATOM 695 C C . GLN A 1 85 ? 2.466 -2.191 -6.061 1.00 95.12 85 GLN A C 1
ATOM 697 O O . GLN A 1 85 ? 1.622 -2.638 -5.290 1.00 95.12 85 GLN A O 1
ATOM 702 N N . GLU A 1 86 ? 3.710 -2.661 -6.085 1.00 94.88 86 GLU A N 1
ATOM 703 C CA . GLU A 1 86 ? 4.180 -3.655 -5.123 1.00 94.88 86 GLU A CA 1
ATOM 704 C C . GLU A 1 86 ? 4.233 -3.081 -3.702 1.00 94.88 86 GLU A C 1
ATOM 706 O O . GLU A 1 86 ? 3.777 -3.733 -2.763 1.00 94.88 86 GLU A O 1
ATOM 711 N N . GLN A 1 87 ? 4.721 -1.846 -3.549 1.00 95.81 87 GLN A N 1
ATOM 712 C CA . GLN A 1 87 ? 4.739 -1.136 -2.269 1.00 95.81 87 GLN A CA 1
ATOM 713 C C . GLN A 1 87 ? 3.326 -0.913 -1.720 1.00 95.81 87 GLN A C 1
ATOM 715 O O . GLN A 1 87 ? 3.075 -1.189 -0.549 1.00 95.81 87 GLN A O 1
ATOM 720 N N . ASP A 1 88 ? 2.390 -0.477 -2.562 1.00 95.19 88 ASP A N 1
ATOM 721 C CA . ASP A 1 88 ? 0.995 -0.273 -2.181 1.00 95.19 88 ASP A CA 1
ATOM 722 C C . ASP A 1 88 ? 0.344 -1.581 -1.731 1.00 95.19 88 ASP A C 1
ATOM 724 O O . ASP A 1 88 ? -0.248 -1.636 -0.655 1.00 95.19 88 ASP A O 1
ATOM 728 N N . LYS A 1 89 ? 0.539 -2.667 -2.489 1.00 94.75 89 LYS A N 1
ATOM 729 C CA . LYS A 1 89 ? 0.043 -3.995 -2.108 1.00 94.75 89 LYS A CA 1
ATOM 730 C C . LYS A 1 89 ? 0.642 -4.486 -0.788 1.00 94.75 89 LYS A C 1
ATOM 732 O O . LYS A 1 89 ? -0.052 -5.148 -0.018 1.00 94.75 89 LYS A O 1
ATOM 737 N N . TYR A 1 90 ? 1.911 -4.178 -0.518 1.00 95.38 90 TYR A N 1
ATOM 738 C CA . TYR A 1 90 ? 2.546 -4.512 0.757 1.00 95.38 90 TYR A CA 1
ATOM 739 C C . TYR A 1 90 ? 1.893 -3.777 1.929 1.00 95.38 90 TYR A C 1
ATOM 741 O O . TYR A 1 90 ? 1.588 -4.397 2.951 1.00 95.38 90 TYR A O 1
ATOM 749 N N . ILE A 1 91 ? 1.663 -2.469 1.765 1.00 95.88 91 ILE A N 1
ATOM 750 C CA . ILE A 1 91 ? 0.975 -1.642 2.759 1.00 95.88 91 ILE A CA 1
ATOM 751 C C . ILE A 1 91 ? -0.420 -2.210 3.000 1.00 95.88 91 ILE A C 1
ATOM 753 O O . ILE A 1 91 ? -0.754 -2.487 4.143 1.00 95.88 91 ILE A O 1
ATOM 757 N N . ASP A 1 92 ? -1.201 -2.468 1.953 1.00 94.50 92 ASP A N 1
ATOM 758 C CA . ASP A 1 92 ? -2.580 -2.951 2.083 1.00 94.50 92 ASP A CA 1
ATOM 759 C C . ASP A 1 92 ? -2.655 -4.337 2.752 1.00 94.50 92 ASP A C 1
ATOM 761 O O . ASP A 1 92 ? -3.590 -4.632 3.502 1.00 94.50 92 ASP A O 1
ATOM 765 N N . HIS A 1 93 ? -1.647 -5.187 2.524 1.00 94.19 93 HIS A N 1
ATOM 766 C CA . HIS A 1 93 ? -1.525 -6.483 3.186 1.00 94.19 93 HIS A CA 1
ATOM 767 C C . HIS A 1 93 ? -1.266 -6.343 4.696 1.00 94.19 93 HIS A C 1
ATOM 769 O O . HIS A 1 93 ? -1.915 -7.028 5.489 1.00 94.19 93 HIS A O 1
ATOM 775 N N . ARG A 1 94 ? -0.332 -5.475 5.119 1.00 93.81 94 ARG A N 1
ATOM 776 C CA . ARG A 1 94 ? -0.024 -5.277 6.553 1.00 93.81 94 ARG A CA 1
ATOM 777 C C . ARG A 1 94 ? -1.074 -4.424 7.259 1.00 93.81 94 ARG A C 1
ATOM 779 O O . ARG A 1 94 ? -1.584 -4.796 8.312 1.00 93.81 94 ARG A O 1
ATOM 786 N N . TYR A 1 95 ? -1.445 -3.309 6.650 1.00 95.44 95 TYR A N 1
ATOM 787 C CA . TYR A 1 95 ? -2.461 -2.366 7.102 1.00 95.44 95 TYR A CA 1
ATOM 788 C C . TYR A 1 95 ? -3.857 -2.789 6.615 1.00 95.44 95 TYR A C 1
ATOM 790 O O . TYR A 1 95 ? -4.594 -2.040 5.974 1.00 95.44 95 TYR A O 1
ATOM 798 N N . SER A 1 96 ? -4.230 -4.039 6.895 1.00 95.19 96 SER A N 1
ATOM 799 C CA . SER A 1 96 ? -5.512 -4.578 6.443 1.00 95.19 96 SER A CA 1
ATOM 800 C C . SER A 1 96 ? -6.687 -3.977 7.221 1.00 95.19 96 SER A C 1
ATOM 802 O O . SER A 1 96 ? -6.602 -3.722 8.425 1.00 95.19 96 SER A O 1
ATOM 804 N N . LYS A 1 97 ? -7.847 -3.844 6.565 1.00 95.19 97 LYS A N 1
ATOM 805 C CA . LYS A 1 97 ? -9.087 -3.344 7.192 1.00 95.19 97 LYS A CA 1
ATOM 806 C C . LYS A 1 97 ? -9.456 -4.110 8.467 1.00 95.19 97 LYS A C 1
ATOM 808 O O . LYS A 1 97 ? -9.935 -3.523 9.431 1.00 95.19 97 LYS A O 1
ATOM 813 N N . GLN A 1 98 ? -9.206 -5.420 8.485 1.00 94.69 98 GLN A N 1
ATOM 814 C CA . GLN A 1 98 ? -9.465 -6.270 9.649 1.00 94.69 98 GLN A CA 1
ATOM 815 C C . GLN A 1 98 ? -8.509 -5.966 10.805 1.00 94.69 98 GLN A C 1
ATOM 817 O O . GLN A 1 98 ? -8.942 -5.934 11.954 1.00 94.69 98 GLN A O 1
ATOM 822 N N . PHE A 1 99 ? -7.228 -5.732 10.514 1.00 95.12 99 PHE A N 1
ATOM 823 C CA . PHE A 1 99 ? -6.233 -5.388 11.526 1.00 95.12 99 PHE A CA 1
ATOM 824 C C . PHE A 1 99 ? -6.544 -4.037 12.173 1.00 95.12 99 PHE A C 1
ATOM 826 O O . PHE A 1 99 ? -6.672 -3.955 13.393 1.00 95.12 99 PHE A O 1
ATOM 833 N N . VAL A 1 100 ? -6.797 -3.013 11.355 1.00 96.31 100 VAL A N 1
ATOM 834 C CA . VAL A 1 100 ? -7.146 -1.672 11.843 1.00 96.31 100 VAL A CA 1
ATOM 835 C C . VAL A 1 100 ? -8.435 -1.704 12.665 1.00 96.31 100 VAL A C 1
ATOM 837 O O . VAL A 1 100 ? -8.475 -1.165 13.768 1.00 96.31 100 VAL A O 1
ATOM 840 N N . ARG A 1 101 ? -9.469 -2.410 12.185 1.00 96.69 101 ARG A N 1
ATOM 841 C CA . ARG A 1 101 ? -10.745 -2.564 12.900 1.00 96.69 101 ARG A CA 1
ATOM 842 C C . ARG A 1 101 ? -10.589 -3.222 14.268 1.00 96.69 101 ARG A C 1
ATOM 844 O O . ARG A 1 101 ? -11.304 -2.849 15.191 1.00 96.69 101 ARG A O 1
ATOM 851 N N . LYS A 1 102 ? -9.696 -4.205 14.414 1.00 95.50 102 LYS A N 1
ATOM 852 C CA . LYS A 1 102 ? -9.458 -4.863 15.710 1.00 95.50 102 LYS A CA 1
ATOM 853 C C . LYS A 1 102 ? -8.914 -3.890 16.756 1.00 95.50 102 LYS A C 1
ATOM 855 O O . LYS A 1 102 ? -9.271 -4.019 17.921 1.00 95.50 102 LYS A O 1
ATOM 860 N N . ILE A 1 103 ? -8.091 -2.932 16.333 1.00 95.00 103 ILE A N 1
ATOM 861 C CA . ILE A 1 103 ? -7.452 -1.950 17.215 1.00 95.00 103 ILE A CA 1
ATOM 862 C C . ILE A 1 103 ? -8.413 -0.798 17.512 1.00 95.00 103 ILE A C 1
ATOM 864 O O . ILE A 1 103 ? -8.766 -0.563 18.663 1.00 95.00 103 ILE A O 1
ATOM 868 N N . THR A 1 104 ? -8.891 -0.112 16.474 1.00 94.81 104 THR A N 1
ATOM 869 C CA . THR A 1 104 ? -9.678 1.122 16.632 1.00 94.81 104 THR A CA 1
ATOM 870 C C . THR A 1 104 ? -11.147 0.864 16.947 1.00 94.81 104 THR A C 1
ATOM 872 O O . THR A 1 104 ? -11.858 1.769 17.374 1.00 94.81 104 THR A O 1
ATOM 875 N N . LYS A 1 105 ? -11.639 -0.360 16.701 1.00 95.44 105 LYS A N 1
ATOM 876 C CA . LYS A 1 105 ? -13.052 -0.773 16.821 1.00 95.44 105 LYS A CA 1
ATOM 877 C C . LYS A 1 105 ? -14.031 0.029 15.950 1.00 95.44 105 LYS A C 1
ATOM 879 O O . LYS A 1 105 ? -15.235 -0.241 15.987 1.00 95.44 105 LYS A O 1
ATOM 884 N N . LEU A 1 106 ? -13.527 0.929 15.104 1.00 94.19 106 LEU A N 1
ATOM 885 C CA . LEU A 1 106 ? -14.308 1.702 14.146 1.00 94.19 106 LEU A CA 1
ATOM 886 C C . LEU A 1 106 ? -15.064 0.781 13.185 1.00 94.19 106 LEU A C 1
ATOM 888 O O . LEU A 1 106 ? -14.582 -0.281 12.781 1.00 94.19 106 LEU A O 1
ATOM 892 N N . GLN A 1 107 ? -16.264 1.202 12.798 1.00 94.12 107 GLN A N 1
ATOM 893 C CA . GLN A 1 107 ? -17.073 0.517 11.792 1.00 94.12 107 GLN A CA 1
ATOM 894 C C . GLN A 1 107 ? -17.035 1.285 10.468 1.00 94.12 107 GLN A C 1
ATOM 896 O O . GLN A 1 107 ? -16.660 2.456 10.412 1.00 94.12 107 GLN A O 1
ATOM 901 N N . SER A 1 108 ? -17.390 0.618 9.370 1.00 91.62 108 SER A N 1
ATOM 902 C CA . SER A 1 108 ? -17.581 1.323 8.091 1.00 91.62 108 SER A CA 1
ATOM 903 C C . SER A 1 108 ? -18.809 2.237 8.208 1.00 91.62 108 SER A C 1
ATOM 905 O O . SER A 1 108 ? -19.789 1.801 8.813 1.00 91.62 108 SER A O 1
ATOM 907 N N . PRO A 1 109 ? -18.789 3.476 7.674 1.00 94.75 109 PRO A N 1
ATOM 908 C CA . PRO A 1 109 ? -17.799 4.071 6.757 1.00 94.75 109 PRO A CA 1
ATOM 909 C C . PRO A 1 109 ? -16.625 4.812 7.428 1.00 94.75 109 PRO A C 1
ATOM 911 O O . PRO A 1 109 ? -15.645 5.146 6.765 1.00 94.75 109 PRO A O 1
ATOM 914 N N . GLU A 1 110 ? -16.686 5.063 8.736 1.00 94.12 110 GLU A N 1
ATOM 915 C CA . GLU A 1 110 ? -15.673 5.841 9.467 1.00 94.12 110 GLU A CA 1
ATOM 916 C C . GLU A 1 110 ? -14.283 5.195 9.415 1.00 94.12 110 GLU A C 1
ATOM 918 O O . GLU A 1 110 ? -13.283 5.873 9.188 1.00 94.12 110 GLU A O 1
ATOM 923 N N . LEU A 1 111 ? -14.233 3.866 9.516 1.00 95.75 111 LEU A N 1
ATOM 924 C CA . LEU A 1 111 ? -13.005 3.087 9.377 1.00 95.75 111 LEU A CA 1
ATOM 925 C C . LEU A 1 111 ? -12.283 3.357 8.047 1.00 95.75 111 LEU A C 1
ATOM 927 O O . LEU A 1 111 ? -11.063 3.471 8.026 1.00 95.75 111 LEU A O 1
ATOM 931 N N . GLU A 1 112 ? -13.016 3.463 6.938 1.00 95.12 112 GLU A N 1
ATOM 932 C CA . GLU A 1 112 ? -12.413 3.689 5.617 1.00 95.12 112 GLU A CA 1
ATOM 933 C C . GLU A 1 112 ? -11.860 5.109 5.493 1.00 95.12 112 GLU A C 1
ATOM 935 O O . GLU A 1 112 ? -10.784 5.314 4.930 1.00 95.12 112 GLU A O 1
ATOM 940 N N . ASN A 1 113 ? -12.550 6.084 6.089 1.00 95.50 113 ASN A N 1
ATOM 941 C CA . ASN A 1 113 ? -12.049 7.450 6.179 1.00 95.50 113 ASN A CA 1
ATOM 942 C C . ASN A 1 113 ? -10.768 7.526 7.012 1.00 95.50 113 ASN A C 1
ATOM 944 O O . ASN A 1 113 ? -9.796 8.125 6.554 1.00 95.50 113 ASN A O 1
ATOM 948 N N . PHE A 1 114 ? -10.741 6.881 8.182 1.00 96.25 114 PHE A N 1
ATOM 949 C CA . PHE A 1 114 ? -9.547 6.793 9.021 1.00 96.25 114 PHE A CA 1
ATOM 950 C C . PHE A 1 114 ? -8.374 6.169 8.255 1.00 96.25 114 PHE A C 1
ATOM 952 O O . PHE A 1 114 ? -7.303 6.765 8.180 1.00 96.25 114 PHE A O 1
ATOM 959 N N . MET A 1 115 ? -8.596 5.020 7.608 1.00 95.75 115 MET A N 1
ATOM 960 C CA . MET A 1 115 ? -7.562 4.324 6.837 1.00 95.75 115 MET A CA 1
ATOM 961 C C . MET A 1 115 ? -7.022 5.149 5.665 1.00 95.75 115 MET A C 1
ATOM 963 O O . MET A 1 115 ? -5.842 5.047 5.344 1.00 95.75 115 MET A O 1
ATOM 967 N N . ARG A 1 116 ? -7.866 5.960 5.016 1.00 94.69 116 ARG A N 1
ATOM 968 C CA . ARG A 1 116 ?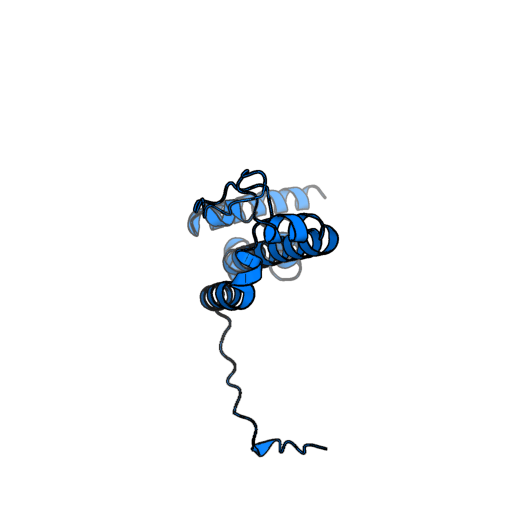 -7.444 6.846 3.923 1.00 94.69 116 ARG A CA 1
ATOM 969 C C . ARG A 1 116 ? -6.595 8.016 4.422 1.00 94.69 116 ARG A C 1
ATOM 971 O O . ARG A 1 116 ? -5.665 8.412 3.729 1.00 94.69 116 ARG A O 1
ATOM 978 N N . ILE A 1 117 ? -6.936 8.577 5.582 1.00 94.31 117 ILE A N 1
ATOM 979 C CA . ILE A 1 117 ? -6.251 9.745 6.155 1.00 94.31 117 ILE A CA 1
ATOM 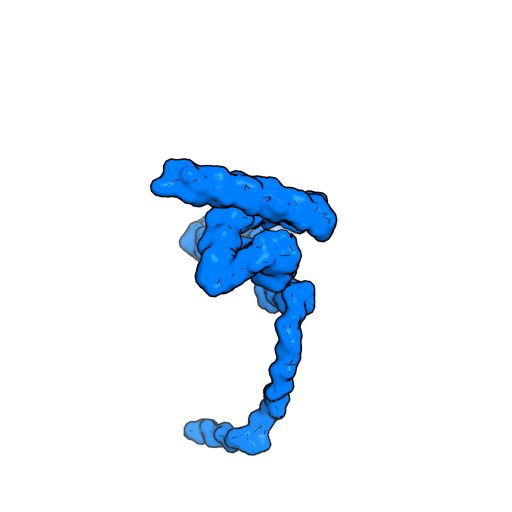980 C C . ILE A 1 117 ? -4.920 9.333 6.797 1.00 94.31 117 ILE A C 1
ATOM 982 O O . ILE A 1 117 ? -3.902 9.967 6.543 1.00 94.31 117 ILE A O 1
ATOM 986 N N . TYR A 1 118 ? -4.909 8.245 7.572 1.00 94.94 118 TYR A N 1
ATOM 987 C CA . TYR A 1 118 ? -3.743 7.770 8.328 1.00 94.94 118 TYR A CA 1
ATOM 988 C C . TYR A 1 118 ? -3.087 6.541 7.685 1.00 94.94 118 TYR A C 1
ATOM 990 O O . TYR A 1 118 ? -2.668 5.611 8.377 1.00 94.94 118 TYR A O 1
ATOM 998 N N . ARG A 1 119 ? -3.005 6.510 6.348 1.00 94.88 119 ARG A N 1
ATOM 999 C CA . ARG A 1 119 ? -2.317 5.426 5.635 1.00 94.88 119 ARG A CA 1
ATOM 1000 C C . ARG A 1 119 ? -0.804 5.520 5.897 1.00 94.88 119 ARG A C 1
ATOM 1002 O O . ARG A 1 119 ? -0.206 6.535 5.535 1.00 94.88 119 ARG A O 1
ATOM 1009 N N . PRO A 1 120 ? -0.164 4.489 6.481 1.00 95.69 120 PRO A N 1
ATOM 1010 C CA . PRO A 1 120 ? 1.274 4.514 6.734 1.00 95.69 120 PRO A CA 1
ATOM 1011 C C . PRO A 1 120 ? 2.074 4.471 5.426 1.00 95.69 120 PRO A C 1
ATOM 1013 O O . PRO A 1 120 ? 1.629 3.913 4.420 1.00 95.69 120 PRO A O 1
ATOM 1016 N N . SER A 1 121 ? 3.287 5.027 5.450 1.00 95.81 121 SER A N 1
ATOM 1017 C CA . SER A 1 121 ? 4.221 4.900 4.331 1.00 95.81 121 SER A CA 1
ATOM 1018 C C . SER A 1 121 ? 4.786 3.479 4.234 1.00 95.81 121 SER A C 1
ATOM 1020 O O . SER A 1 121 ? 4.783 2.706 5.200 1.00 95.81 121 SER A O 1
ATOM 1022 N N . TYR A 1 122 ? 5.308 3.137 3.054 1.00 95.50 122 TYR A N 1
ATOM 1023 C CA . TYR A 1 122 ? 5.946 1.842 2.811 1.00 95.50 122 TYR A CA 1
ATOM 1024 C C . TYR A 1 122 ? 7.120 1.586 3.763 1.00 95.50 122 TYR A C 1
ATOM 1026 O O . TYR A 1 122 ? 7.251 0.491 4.301 1.00 95.50 122 TYR A O 1
ATOM 1034 N N . GLU A 1 123 ? 7.939 2.609 4.003 1.00 95.38 123 GLU A N 1
ATOM 1035 C CA . GLU A 1 123 ? 9.120 2.535 4.865 1.00 95.38 123 GLU A CA 1
ATOM 1036 C C . GLU A 1 123 ? 8.735 2.240 6.317 1.00 95.38 123 GLU A C 1
ATOM 1038 O O . GLU A 1 123 ? 9.273 1.310 6.914 1.00 95.38 123 GLU A O 1
ATOM 1043 N N . LEU A 1 124 ? 7.723 2.930 6.856 1.00 94.69 124 LEU A N 1
ATOM 1044 C CA . LEU A 1 124 ? 7.198 2.643 8.196 1.00 94.69 124 LEU A CA 1
ATOM 1045 C C . LEU A 1 124 ? 6.669 1.206 8.291 1.00 94.69 124 LEU A C 1
ATOM 1047 O O . LEU A 1 124 ? 6.956 0.493 9.250 1.00 94.69 124 LEU A O 1
ATOM 1051 N N . CYS A 1 125 ? 5.960 0.746 7.256 1.00 94.44 125 CYS A N 1
ATOM 1052 C CA . CYS A 1 125 ? 5.481 -0.634 7.174 1.00 94.44 125 CYS A CA 1
ATOM 1053 C C . CYS A 1 125 ? 6.605 -1.670 7.040 1.00 94.44 125 CYS A C 1
ATOM 1055 O O . CYS A 1 125 ? 6.355 -2.853 7.263 1.00 94.44 125 CYS A O 1
ATOM 1057 N N . GLN A 1 126 ? 7.811 -1.294 6.616 1.00 94.06 126 GLN A N 1
ATOM 1058 C CA . GLN A 1 126 ? 8.964 -2.194 6.617 1.00 94.06 126 GLN A CA 1
ATOM 1059 C C . GLN A 1 126 ? 9.687 -2.193 7.960 1.00 94.06 126 GLN A C 1
ATOM 1061 O O . GLN A 1 126 ? 10.125 -3.250 8.403 1.00 94.06 126 GLN A O 1
ATOM 1066 N N . MET A 1 127 ? 9.806 -1.025 8.589 1.00 94.81 127 MET A N 1
ATOM 1067 C CA . MET A 1 127 ? 10.526 -0.863 9.847 1.00 94.81 127 MET A CA 1
ATOM 1068 C C . MET A 1 127 ? 9.786 -1.502 11.021 1.00 94.81 127 MET A C 1
ATOM 1070 O O . MET A 1 127 ? 10.413 -2.157 11.845 1.00 94.81 127 MET A O 1
ATOM 1074 N N . PHE A 1 128 ? 8.466 -1.324 11.093 1.00 94.94 128 PHE A N 1
ATOM 1075 C CA . PHE A 1 128 ? 7.697 -1.733 12.264 1.00 94.94 128 PHE A CA 1
ATOM 1076 C C . PHE A 1 128 ? 7.368 -3.220 12.285 1.00 94.94 128 PHE A C 1
ATOM 1078 O O . PHE A 1 128 ? 6.920 -3.799 11.292 1.00 94.94 128 PHE A O 1
ATOM 1085 N N . ASN A 1 129 ? 7.479 -3.838 13.455 1.00 94.25 129 ASN A N 1
ATOM 1086 C CA . ASN A 1 129 ? 6.861 -5.134 13.708 1.00 94.25 129 ASN A CA 1
ATOM 1087 C C . ASN A 1 129 ? 5.328 -4.998 13.861 1.00 94.25 129 ASN A C 1
ATOM 1089 O O . ASN A 1 129 ? 4.803 -3.894 13.972 1.00 94.25 129 ASN A O 1
ATOM 1093 N N . ASP A 1 130 ? 4.582 -6.106 13.870 1.00 91.88 130 ASP A N 1
ATOM 1094 C CA . ASP A 1 130 ? 3.109 -6.079 13.961 1.00 91.88 130 ASP A CA 1
ATOM 1095 C C . ASP A 1 130 ? 2.606 -5.358 15.227 1.00 91.88 130 ASP A C 1
ATOM 1097 O O . ASP A 1 130 ? 1.611 -4.637 15.174 1.00 91.88 130 ASP A O 1
ATOM 1101 N N . LEU A 1 131 ? 3.318 -5.500 16.352 1.00 94.50 131 LEU A N 1
ATOM 1102 C CA . LEU A 1 131 ? 3.000 -4.799 17.602 1.00 94.50 131 LEU A CA 1
ATOM 1103 C C . LEU A 1 131 ? 3.233 -3.288 17.497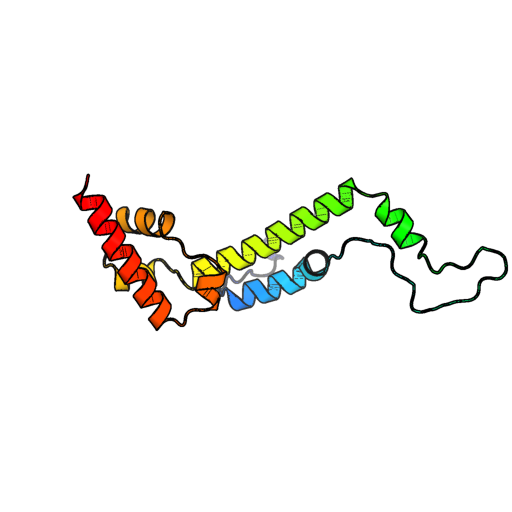 1.00 94.50 131 LEU A C 1
ATOM 1105 O O . LEU A 1 131 ? 2.371 -2.504 17.882 1.00 94.50 131 LEU A O 1
ATOM 1109 N N . GLU A 1 132 ? 4.376 -2.878 16.949 1.00 95.75 132 GLU A N 1
ATOM 1110 C CA . GLU A 1 132 ? 4.730 -1.464 16.772 1.00 95.75 132 GLU A CA 1
ATOM 1111 C C . GLU A 1 132 ? 3.790 -0.783 15.778 1.00 95.75 132 GLU A C 1
ATOM 1113 O O . GLU A 1 132 ? 3.339 0.336 16.012 1.00 95.75 132 GLU A O 1
ATOM 1118 N N . LEU A 1 133 ? 3.424 -1.486 14.703 1.00 95.94 133 LEU A N 1
ATOM 1119 C CA . LEU A 1 133 ? 2.418 -1.021 13.758 1.00 95.94 133 LEU A CA 1
ATOM 1120 C C . LEU A 1 133 ? 1.053 -0.874 14.442 1.00 95.94 133 LEU A C 1
ATOM 1122 O O . LEU A 1 133 ? 0.337 0.088 14.178 1.00 95.94 133 LEU A O 1
ATOM 1126 N N . GLY A 1 134 ? 0.700 -1.795 15.341 1.00 95.94 134 GLY A N 1
ATOM 1127 C CA . GLY A 1 134 ? -0.515 -1.693 16.144 1.00 95.94 134 GLY A CA 1
ATOM 1128 C C . GLY A 1 134 ? -0.523 -0.463 17.054 1.00 95.94 134 GLY A C 1
ATOM 1129 O O . GLY A 1 134 ? -1.504 0.277 17.077 1.00 95.94 134 GLY A O 1
ATOM 1130 N N . TYR A 1 135 ? 0.593 -0.195 17.731 1.00 96.62 135 TYR A N 1
ATOM 1131 C CA . TYR A 1 135 ? 0.763 0.997 18.564 1.00 96.62 135 TYR A CA 1
ATOM 1132 C C . TYR A 1 135 ? 0.725 2.296 17.744 1.00 96.62 135 TYR A C 1
ATOM 1134 O O . TYR A 1 135 ? 0.098 3.276 18.142 1.00 96.62 135 TYR A O 1
ATOM 1142 N N . TYR A 1 136 ? 1.336 2.302 16.557 1.00 95.94 136 TYR A N 1
ATOM 1143 C CA . TYR A 1 136 ? 1.234 3.420 15.622 1.00 95.94 136 TYR A CA 1
ATOM 1144 C C . TYR A 1 136 ? -0.230 3.716 15.254 1.00 95.94 136 TYR A C 1
ATOM 1146 O O . TYR A 1 136 ? -0.651 4.871 15.281 1.00 95.94 136 TYR A O 1
ATOM 1154 N N . ILE A 1 137 ? -1.027 2.677 14.976 1.00 96.44 137 ILE A N 1
ATOM 1155 C CA . ILE A 1 137 ? -2.459 2.816 14.669 1.00 96.44 137 ILE A CA 1
ATOM 1156 C C . ILE A 1 137 ? -3.227 3.420 15.841 1.00 96.44 137 ILE A C 1
ATOM 1158 O O . ILE A 1 137 ? -4.072 4.285 15.621 1.00 96.44 137 ILE A O 1
ATOM 1162 N N . GLU A 1 138 ? -2.939 2.980 17.064 1.00 96.25 138 GLU A N 1
ATOM 1163 C CA . GLU A 1 138 ? -3.547 3.522 18.279 1.00 96.25 138 GLU A CA 1
ATOM 1164 C C . GLU A 1 138 ? -3.256 5.022 18.418 1.00 96.25 138 GLU A C 1
ATOM 1166 O O . GLU A 1 138 ? -4.180 5.816 18.571 1.00 96.25 138 GLU A O 1
ATOM 1171 N N . LYS A 1 139 ? -2.000 5.442 18.225 1.00 96.88 139 LYS A N 1
ATOM 1172 C CA . LYS A 1 139 ? -1.633 6.867 18.256 1.00 96.88 139 LYS A CA 1
ATOM 1173 C C . LYS A 1 139 ? -2.297 7.692 17.163 1.00 96.88 139 LYS A C 1
ATOM 1175 O O . LYS A 1 139 ? -2.744 8.808 17.424 1.00 96.88 139 LYS A O 1
ATOM 1180 N N . CYS A 1 140 ? -2.402 7.156 15.950 1.00 96.31 140 CYS A N 1
ATOM 1181 C CA . CYS A 1 140 ? -3.159 7.810 14.886 1.00 96.31 140 CYS A CA 1
ATOM 1182 C C . CYS A 1 140 ? -4.648 7.923 15.231 1.00 96.31 140 CYS A C 1
ATOM 1184 O O . CYS A 1 140 ? -5.284 8.917 14.889 1.00 96.31 140 CYS A O 1
ATOM 1186 N N . TYR A 1 141 ? -5.211 6.918 15.900 1.00 96.56 141 TYR A N 1
ATOM 1187 C CA . TYR A 1 141 ? -6.606 6.918 16.316 1.00 96.56 141 TYR A CA 1
ATOM 1188 C C . TYR A 1 141 ? -6.888 7.946 17.413 1.00 96.56 141 TYR A C 1
ATOM 1190 O O . TYR A 1 141 ? -7.878 8.668 17.308 1.00 96.56 141 TYR A O 1
ATOM 1198 N N . ASP A 1 142 ? -6.001 8.080 18.399 1.00 96.19 142 ASP A N 1
ATOM 1199 C CA . ASP A 1 142 ? -6.088 9.137 19.412 1.00 96.19 142 ASP A CA 1
ATOM 1200 C C . ASP A 1 142 ? -6.133 10.520 18.745 1.00 96.19 142 ASP A C 1
ATOM 1202 O O . ASP A 1 142 ? -7.023 11.325 19.025 1.00 96.19 142 ASP A O 1
ATOM 1206 N N . GLN A 1 143 ? -5.230 10.769 17.788 1.00 95.31 143 GLN A N 1
ATOM 1207 C CA . GLN A 1 143 ? -5.212 12.020 17.028 1.00 95.31 143 GLN A CA 1
ATOM 1208 C C . GLN A 1 143 ? -6.503 12.226 16.228 1.00 95.31 143 GLN A C 1
ATOM 1210 O O . GLN A 1 143 ? -7.060 13.321 16.219 1.00 95.31 143 GLN A O 1
ATOM 1215 N N . TYR A 1 144 ? -7.011 11.171 15.592 1.00 95.31 144 TYR A N 1
ATOM 1216 C CA . TYR A 1 144 ? -8.261 11.232 14.841 1.00 95.31 144 TYR A CA 1
ATOM 1217 C C . TYR A 1 144 ? -9.454 11.622 15.723 1.00 95.31 144 TYR A C 1
ATOM 1219 O O . TYR A 1 144 ? -10.312 12.393 15.292 1.00 95.31 144 TYR A O 1
ATOM 1227 N N . GLN A 1 145 ? -9.510 11.121 16.961 1.00 93.62 145 GLN A N 1
ATOM 1228 C CA . GLN A 1 145 ? -10.565 11.482 17.908 1.00 93.62 145 GLN A CA 1
ATOM 1229 C C . GLN A 1 145 ? -10.451 12.935 18.376 1.00 93.62 145 GLN A C 1
ATOM 1231 O O . GLN A 1 145 ? -11.471 13.614 18.489 1.00 93.62 145 GLN A O 1
ATOM 1236 N N . LEU A 1 146 ? -9.231 13.438 18.589 1.00 93.81 146 LEU A N 1
ATOM 1237 C CA . LEU A 1 146 ? -9.000 14.849 18.913 1.00 93.81 146 LEU A CA 1
ATOM 1238 C C . LEU A 1 146 ? -9.459 15.771 17.775 1.00 93.81 146 LEU A C 1
ATOM 1240 O O . LEU A 1 146 ? -10.208 16.718 18.015 1.00 93.81 146 LEU A O 1
ATOM 1244 N N . ASP A 1 147 ? -9.088 15.453 16.534 1.00 91.31 147 ASP A N 1
ATOM 1245 C CA . ASP A 1 147 ? -9.481 16.223 15.347 1.00 91.31 147 ASP A CA 1
ATOM 1246 C C . ASP A 1 147 ? -11.004 16.206 15.124 1.00 91.31 147 ASP A C 1
ATOM 1248 O O . ASP A 1 147 ? -11.576 17.155 14.582 1.00 91.31 147 ASP A O 1
ATOM 1252 N N . LYS A 1 148 ? -11.672 15.122 15.538 1.00 88.31 148 LYS A N 1
ATOM 1253 C CA . LYS A 1 148 ? -13.130 14.985 15.489 1.00 88.31 148 LYS A CA 1
ATOM 1254 C C . LYS A 1 148 ? -13.826 15.776 16.597 1.00 88.31 148 LYS A C 1
ATOM 1256 O O . LYS A 1 148 ? -14.886 16.325 16.338 1.00 88.31 148 LYS A O 1
ATOM 1261 N N . ALA A 1 149 ? -13.253 15.831 17.799 1.00 86.00 149 ALA A N 1
ATOM 1262 C CA . ALA A 1 149 ? -13.812 16.567 18.935 1.00 86.00 149 ALA A CA 1
ATOM 1263 C C . ALA A 1 149 ? -13.642 18.092 18.814 1.00 86.00 149 ALA A C 1
ATOM 1265 O O . ALA A 1 149 ? -14.413 18.841 19.405 1.00 86.00 149 ALA A O 1
ATOM 1266 N N . GLY A 1 150 ? -12.633 18.553 18.067 1.00 78.69 150 GLY A N 1
ATOM 1267 C CA . GLY A 1 150 ? -12.414 19.973 17.774 1.00 78.69 150 GLY A CA 1
ATOM 1268 C C . GLY A 1 150 ? -13.268 20.543 16.631 1.00 78.69 150 GLY A C 1
ATOM 1269 O O . GLY A 1 150 ? -13.145 21.731 16.335 1.00 78.69 150 GLY A O 1
ATOM 1270 N N . LYS A 1 151 ? -14.093 19.717 15.977 1.00 57.66 151 LYS A N 1
ATOM 1271 C CA . LYS A 1 151 ? -15.064 20.113 14.946 1.00 57.66 151 LYS A CA 1
ATOM 1272 C C . LYS A 1 151 ? -16.481 20.068 15.493 1.00 57.66 151 LYS A C 1
ATOM 1274 O O . LYS A 1 151 ? -17.262 20.953 15.086 1.00 57.66 151 LYS A O 1
#

Radius of gyration: 25.09 Å; chains: 1; bounding box: 60×48×58 Å

pLDDT: mean 84.07, std 15.5, range [43.47, 96.88]